Protein AF-A0A938NDZ4-F1 (afdb_monomer)

Sequence (142 aa):
MDLRRCLRSLVVLLVVPAFMSLVLVPDYALAQAAEGSATDACFQGKSDAQRNTSGIWFFAGCAGILGLLIAYTVAPTPPASSILGKSPEFVAAYTDCYRSEGKSAQGRKALIGCVVFSVIYVGIWAVVLLTVDDEVDDIYYY

Radius of gyration: 22.5 Å; Cα contacts (8 Å, |Δi|>4): 130; chains: 1; bounding box: 48×24×73 Å

Solvent-accessible surface area (backbone atoms only — not comparable to full-atom values): 7682 Å² total; per-residue (Å²): 135,58,70,66,57,54,52,52,53,51,48,54,68,51,51,52,58,52,53,52,51,64,71,59,50,60,73,74,58,57,81,72,64,83,76,76,89,67,58,74,39,30,52,50,17,33,56,49,20,57,72,68,50,65,72,63,31,24,62,34,0,51,65,35,70,65,25,29,51,48,28,59,65,53,73,53,78,81,63,68,83,84,47,64,93,55,55,73,69,46,44,51,44,16,50,54,32,18,27,56,40,19,18,52,48,26,26,50,34,4,47,53,21,26,51,54,43,50,51,52,53,52,51,52,53,50,52,52,52,58,57,50,55,58,59,55,56,64,64,74,77,112

Foldseek 3Di:
DDPVLVVLVVCLVPVLVVVLVVLPPVVVVVVPPPDDDDDPLLVVLLVQLLVPQDLVLLVLLLVPPRSLVCLLPDFDDDDPVVCPPDDPVSCVNSRVSNRVNNSVNSNSSSPNSNSVNVSVVVVVVSVVVSVVVVVVVVVVPD

Mean predicted aligned error: 11.03 Å

pLDDT: mean 77.58, std 13.75, range [42.22, 91.69]

Secondary structure (DSSP, 8-state):
--HHHHHHHHHHHHHHHHHHHHHHTHHHHTTS---S---HHHHHHHHHHHHH--THHHHHHHTTHHHHHHHHHSPPPPPHHHHTT--HHHHHHHHHHHHHHHHHHHHHHHHHHHHHHHHHHHHHHHHHHHHHHHHHHHHTT-

Structure (mmCIF, N/CA/C/O backbone):
data_AF-A0A938NDZ4-F1
#
_entry.id   AF-A0A938NDZ4-F1
#
loop_
_atom_site.group_PDB
_atom_site.id
_atom_site.type_symbol
_atom_site.label_atom_id
_atom_site.label_alt_id
_atom_site.label_comp_id
_atom_site.label_asym_id
_atom_site.label_entity_id
_atom_site.label_seq_id
_atom_site.pdbx_PDB_ins_code
_atom_site.Cartn_x
_atom_site.Cartn_y
_atom_site.Cartn_z
_atom_site.occupancy
_atom_site.B_iso_or_equiv
_atom_site.auth_seq_id
_atom_site.auth_comp_id
_atom_site.auth_asym_id
_atom_site.auth_atom_id
_atom_site.pdbx_PDB_model_num
ATOM 1 N N . MET A 1 1 ? 28.872 4.638 -30.721 1.00 53.88 1 MET A N 1
ATOM 2 C CA . MET A 1 1 ? 28.122 4.867 -29.464 1.00 53.88 1 MET A CA 1
ATOM 3 C C . MET A 1 1 ? 27.121 5.980 -29.705 1.00 53.88 1 MET A C 1
ATOM 5 O O . MET A 1 1 ? 27.527 7.120 -29.891 1.00 53.88 1 MET A O 1
ATOM 9 N N . ASP A 1 2 ? 25.837 5.640 -29.766 1.00 74.62 2 ASP A N 1
ATOM 10 C CA . ASP A 1 2 ? 24.768 6.594 -30.065 1.00 74.62 2 ASP A CA 1
ATOM 11 C C . ASP A 1 2 ? 24.463 7.466 -28.834 1.00 74.62 2 ASP A C 1
ATOM 13 O O . ASP A 1 2 ? 24.020 6.966 -27.797 1.00 74.62 2 ASP A O 1
ATOM 17 N N . LEU A 1 3 ? 24.693 8.783 -28.924 1.00 69.88 3 LEU A N 1
ATOM 18 C CA . LEU A 1 3 ? 24.460 9.748 -27.833 1.00 69.88 3 LEU A CA 1
ATOM 19 C C . LEU A 1 3 ? 23.022 9.663 -27.287 1.00 69.88 3 LEU A C 1
ATOM 21 O O . LEU A 1 3 ? 22.785 9.861 -26.095 1.00 69.88 3 LEU A O 1
ATOM 25 N N . ARG A 1 4 ? 22.065 9.301 -28.150 1.00 71.44 4 ARG A N 1
ATOM 26 C CA . ARG A 1 4 ? 20.658 9.086 -27.790 1.00 71.44 4 ARG A CA 1
ATOM 27 C C . ARG A 1 4 ? 20.437 7.819 -26.958 1.00 71.44 4 ARG A C 1
ATOM 29 O O . ARG A 1 4 ? 19.602 7.858 -26.056 1.00 71.44 4 ARG A O 1
ATOM 36 N N . ARG A 1 5 ? 21.196 6.738 -27.191 1.00 69.19 5 ARG A N 1
ATOM 37 C CA . ARG A 1 5 ? 21.178 5.533 -26.333 1.00 69.19 5 ARG A CA 1
ATOM 38 C C . ARG A 1 5 ? 21.738 5.846 -24.951 1.00 69.19 5 ARG A C 1
ATOM 40 O O . ARG A 1 5 ? 21.086 5.538 -23.957 1.00 69.19 5 ARG A O 1
ATOM 47 N N . CYS A 1 6 ? 22.871 6.551 -24.874 1.00 65.44 6 CYS A N 1
ATOM 48 C CA . CYS A 1 6 ? 23.436 6.973 -23.588 1.00 65.44 6 CYS A CA 1
ATOM 49 C C . CYS A 1 6 ? 22.474 7.870 -22.803 1.00 65.44 6 CYS A C 1
ATOM 51 O O . CYS A 1 6 ? 22.289 7.658 -21.609 1.00 65.44 6 CYS A O 1
ATOM 53 N N . LEU A 1 7 ? 21.826 8.834 -23.463 1.00 70.38 7 LEU A N 1
ATOM 54 C CA . LEU A 1 7 ? 20.879 9.733 -22.806 1.00 70.38 7 LEU A CA 1
ATOM 55 C C . LEU A 1 7 ? 19.644 8.979 -22.280 1.00 70.38 7 LEU A C 1
ATOM 57 O O . LEU A 1 7 ? 19.230 9.209 -21.147 1.00 70.38 7 LEU A O 1
ATOM 61 N N . ARG A 1 8 ? 19.090 8.037 -23.058 1.00 72.12 8 ARG A N 1
ATOM 62 C CA . ARG A 1 8 ? 17.953 7.195 -22.641 1.00 72.12 8 ARG A CA 1
ATOM 63 C C . ARG A 1 8 ? 18.310 6.283 -21.465 1.00 72.12 8 ARG A C 1
ATOM 65 O O . ARG A 1 8 ? 17.585 6.280 -20.472 1.00 72.12 8 ARG A O 1
ATOM 72 N N . SER A 1 9 ? 19.439 5.574 -21.529 1.00 67.12 9 SER A N 1
ATOM 73 C CA . SER A 1 9 ? 19.913 4.733 -20.419 1.00 67.12 9 SER A CA 1
ATOM 74 C C . SER A 1 9 ? 20.204 5.543 -19.159 1.00 67.12 9 SER A C 1
ATOM 76 O O . SER A 1 9 ? 19.856 5.106 -18.066 1.00 67.12 9 SER A O 1
ATOM 78 N N . LEU A 1 10 ? 20.800 6.731 -19.293 1.00 70.12 10 LEU A N 1
ATOM 79 C CA . LEU A 1 10 ? 21.142 7.586 -18.157 1.00 70.12 10 LEU A CA 1
ATOM 80 C C . LEU A 1 10 ? 19.893 8.166 -17.479 1.00 70.12 10 LEU A C 1
ATOM 82 O O . LEU A 1 10 ? 19.833 8.217 -16.254 1.00 70.12 10 LEU A O 1
ATOM 86 N N . VAL A 1 11 ? 18.862 8.526 -18.248 1.00 72.81 11 VAL A N 1
ATOM 87 C CA . VAL A 1 11 ? 17.569 8.960 -17.694 1.00 72.81 11 VAL A CA 1
ATOM 88 C C . VAL A 1 11 ? 16.887 7.823 -16.929 1.00 72.81 11 VAL A C 1
ATOM 90 O O . VAL A 1 11 ? 16.457 8.034 -15.798 1.00 72.81 11 VAL A O 1
ATOM 93 N N . VAL A 1 12 ? 16.833 6.607 -17.485 1.00 70.12 12 VAL A N 1
ATOM 94 C CA . VAL A 1 12 ? 16.227 5.449 -16.799 1.00 70.12 12 VAL A CA 1
ATOM 95 C C . VAL A 1 12 ? 16.995 5.096 -15.520 1.00 70.12 12 VAL A C 1
ATOM 97 O O . VAL A 1 12 ? 16.381 4.908 -14.472 1.00 70.12 12 VAL A O 1
ATOM 100 N N . LEU A 1 13 ? 18.331 5.079 -15.570 1.00 69.00 13 LEU A N 1
ATOM 101 C CA . LEU A 1 13 ? 19.185 4.751 -14.423 1.00 69.00 13 LEU A CA 1
ATOM 102 C C . LEU A 1 13 ? 19.149 5.791 -13.300 1.00 69.00 13 LEU A C 1
ATOM 104 O O . LEU A 1 13 ? 19.423 5.431 -12.162 1.00 69.00 13 LEU A O 1
ATOM 108 N N . LEU A 1 14 ? 18.827 7.056 -13.583 1.00 70.00 14 LEU A N 1
ATOM 109 C CA . LEU A 1 14 ? 18.775 8.108 -12.561 1.00 70.00 14 LEU A CA 1
ATOM 110 C C . LEU A 1 14 ? 17.362 8.348 -12.025 1.00 70.00 14 LEU A C 1
ATOM 112 O O . LEU A 1 14 ? 17.182 8.530 -10.822 1.00 70.00 14 LEU A O 1
ATOM 116 N N . VAL A 1 15 ? 16.346 8.327 -12.889 1.00 70.94 15 VAL A N 1
ATOM 117 C CA . VAL A 1 15 ? 14.973 8.694 -12.508 1.00 70.94 15 VAL A CA 1
ATOM 118 C C . VAL A 1 15 ? 14.282 7.573 -11.730 1.00 70.94 15 VAL A C 1
ATOM 120 O O . VAL A 1 15 ? 13.593 7.841 -10.747 1.00 70.94 15 VAL A O 1
ATOM 123 N N . VAL A 1 16 ? 14.501 6.314 -12.114 1.00 68.44 16 VAL A N 1
ATOM 124 C CA . VAL A 1 16 ? 13.880 5.147 -11.469 1.00 68.44 16 VAL A CA 1
ATOM 125 C C . VAL A 1 16 ? 14.303 4.977 -10.000 1.00 68.44 16 VAL A C 1
ATOM 127 O O . VAL A 1 16 ? 13.417 4.878 -9.146 1.00 68.44 16 VAL A O 1
ATOM 130 N N . PRO A 1 17 ? 15.604 4.982 -9.638 1.00 65.38 17 PRO A N 1
ATOM 131 C CA . PRO A 1 17 ? 16.003 4.853 -8.237 1.00 65.38 17 PRO A CA 1
ATOM 132 C C . PRO A 1 17 ? 15.677 6.100 -7.409 1.00 65.38 17 PRO A C 1
ATOM 134 O O . PRO A 1 17 ? 15.352 5.966 -6.229 1.00 65.38 17 PRO A O 1
ATOM 137 N N . ALA A 1 18 ? 15.698 7.301 -8.001 1.00 68.06 18 ALA A N 1
ATOM 138 C CA . ALA A 1 18 ? 15.268 8.521 -7.317 1.00 68.06 18 ALA A CA 1
ATOM 139 C C . ALA A 1 18 ? 13.775 8.466 -6.945 1.00 68.06 18 ALA A C 1
ATOM 141 O O . ALA A 1 18 ? 13.402 8.797 -5.819 1.00 68.06 18 ALA A O 1
ATOM 142 N N . PHE A 1 19 ? 12.927 7.970 -7.852 1.00 69.12 19 PHE A N 1
ATOM 143 C CA . PHE A 1 19 ? 11.495 7.804 -7.606 1.00 69.12 19 PHE A CA 1
ATOM 144 C C . PHE A 1 19 ? 11.198 6.676 -6.602 1.00 69.12 19 PHE A C 1
ATOM 146 O O . PHE A 1 19 ? 10.378 6.856 -5.704 1.00 69.12 19 PHE A O 1
ATOM 153 N N . MET A 1 20 ? 11.915 5.547 -6.679 1.00 66.00 20 MET A N 1
ATOM 154 C CA . MET A 1 20 ? 11.836 4.467 -5.679 1.00 66.00 20 MET A CA 1
ATOM 155 C C . MET A 1 20 ? 12.214 4.953 -4.281 1.00 66.00 20 MET A C 1
ATOM 157 O O . MET A 1 20 ? 11.529 4.639 -3.308 1.00 66.00 20 MET A O 1
ATOM 161 N N . SER A 1 21 ? 13.276 5.755 -4.186 1.00 65.50 21 SER A N 1
ATOM 162 C CA . SER A 1 21 ? 13.741 6.302 -2.913 1.00 65.50 21 SER A CA 1
ATOM 163 C C . SER A 1 21 ? 12.683 7.210 -2.293 1.00 65.50 21 SER A C 1
ATOM 165 O O . SER A 1 21 ? 12.406 7.063 -1.111 1.00 65.50 21 SER A O 1
ATOM 167 N N . LEU A 1 22 ? 12.025 8.064 -3.092 1.00 67.25 22 LEU A N 1
ATOM 168 C CA . LEU A 1 22 ? 10.950 8.965 -2.652 1.00 67.25 22 LEU A CA 1
ATOM 169 C C . LEU A 1 22 ? 9.747 8.219 -2.038 1.00 67.25 22 LEU A C 1
ATOM 171 O O . LEU A 1 22 ? 9.154 8.690 -1.070 1.00 67.25 22 LEU A O 1
ATOM 175 N N . VAL A 1 23 ? 9.398 7.051 -2.584 1.00 64.88 23 VAL A N 1
ATOM 176 C CA . VAL A 1 23 ? 8.233 6.253 -2.157 1.00 64.88 23 VAL A CA 1
ATOM 177 C C . VAL A 1 23 ? 8.523 5.414 -0.905 1.00 64.88 23 VAL A C 1
ATOM 179 O O . VAL A 1 23 ? 7.591 5.078 -0.178 1.00 64.88 23 VAL A O 1
ATOM 182 N N . LEU A 1 24 ? 9.796 5.115 -0.619 1.00 61.69 24 LEU A N 1
ATOM 183 C CA . LEU A 1 24 ? 10.242 4.368 0.569 1.00 61.69 24 LEU A CA 1
ATOM 184 C C . LEU A 1 24 ? 10.460 5.260 1.811 1.00 61.69 24 LEU A C 1
ATOM 186 O O . LEU A 1 24 ? 10.410 4.760 2.932 1.00 61.69 24 LEU A O 1
ATOM 190 N N . VAL A 1 25 ? 10.638 6.582 1.651 1.00 60.06 25 VAL A N 1
ATOM 191 C CA . VAL A 1 25 ? 10.832 7.528 2.777 1.00 60.06 25 VAL A CA 1
ATOM 192 C C . VAL A 1 25 ? 9.669 7.630 3.790 1.00 60.06 25 VAL A C 1
ATOM 194 O O . VAL A 1 25 ? 9.952 7.846 4.973 1.00 60.06 25 VAL A O 1
ATOM 197 N N . PRO A 1 26 ? 8.372 7.493 3.436 1.00 59.59 26 PRO A N 1
ATOM 198 C CA . PRO A 1 26 ? 7.302 7.775 4.390 1.00 59.59 26 PRO A CA 1
ATOM 199 C C . PRO A 1 26 ? 7.215 6.764 5.546 1.00 59.59 26 PRO A C 1
ATOM 201 O O . PRO A 1 26 ? 6.601 7.088 6.564 1.00 59.59 26 PRO A O 1
ATOM 204 N N . ASP A 1 27 ? 7.851 5.586 5.453 1.00 53.03 27 ASP A N 1
ATOM 205 C CA . ASP A 1 27 ? 7.907 4.623 6.566 1.00 53.03 27 ASP A CA 1
ATOM 206 C C . ASP A 1 27 ? 8.746 5.128 7.757 1.00 53.03 27 ASP A C 1
ATOM 208 O O . ASP A 1 27 ? 8.436 4.792 8.899 1.00 53.03 27 ASP A O 1
ATOM 212 N N . TYR A 1 28 ? 9.754 5.982 7.538 1.00 51.16 28 TYR A N 1
ATOM 213 C CA . TYR A 1 28 ? 10.604 6.493 8.628 1.00 51.16 28 TYR A CA 1
ATOM 214 C C . TYR A 1 28 ? 9.998 7.714 9.334 1.00 51.16 28 TYR A C 1
ATOM 216 O O . TYR A 1 28 ? 10.233 7.930 10.522 1.00 51.16 28 TYR A O 1
ATOM 224 N N . ALA A 1 29 ? 9.210 8.515 8.613 1.00 48.84 29 ALA A N 1
ATOM 225 C CA . ALA A 1 29 ? 8.660 9.772 9.123 1.00 48.84 29 ALA A CA 1
ATOM 226 C C . ALA A 1 29 ? 7.337 9.589 9.893 1.00 48.84 29 ALA A C 1
ATOM 228 O O . ALA A 1 29 ? 7.071 10.308 10.855 1.00 48.84 29 ALA A O 1
ATOM 229 N N . LEU A 1 30 ? 6.506 8.609 9.516 1.00 51.16 30 LEU A N 1
ATOM 230 C CA . LEU A 1 30 ? 5.163 8.439 10.094 1.00 51.16 30 LEU A CA 1
ATOM 231 C C . LEU A 1 30 ? 5.127 7.669 11.420 1.00 51.16 30 LEU A C 1
ATOM 233 O O . LEU A 1 30 ? 4.095 7.675 12.085 1.00 51.16 30 LEU A O 1
ATOM 237 N N . ALA A 1 31 ? 6.242 7.080 11.861 1.00 49.12 31 ALA A N 1
ATOM 238 C CA . ALA A 1 31 ? 6.351 6.580 13.232 1.00 49.12 31 ALA A CA 1
ATOM 239 C C . ALA A 1 31 ? 6.274 7.714 14.279 1.00 49.12 31 ALA A C 1
ATOM 241 O O . ALA A 1 31 ? 5.991 7.446 15.443 1.00 49.12 31 ALA A O 1
ATOM 242 N N . GLN A 1 32 ? 6.509 8.971 13.875 1.00 45.91 32 GLN A N 1
ATOM 243 C CA . GLN A 1 32 ? 6.574 10.120 14.786 1.00 45.91 32 GLN A CA 1
ATOM 244 C C . GLN A 1 32 ? 5.377 11.075 14.675 1.00 45.91 32 GLN A C 1
ATOM 246 O O . GLN A 1 32 ? 5.169 11.885 15.569 1.00 45.91 32 GLN A O 1
ATOM 251 N N . ALA A 1 33 ? 4.541 10.958 13.638 1.00 44.78 33 ALA A N 1
ATOM 252 C CA . ALA A 1 33 ? 3.409 11.863 13.405 1.00 44.78 33 ALA A CA 1
ATOM 253 C C . ALA A 1 33 ? 2.085 11.379 14.030 1.00 44.78 33 ALA A C 1
ATOM 255 O O . ALA A 1 33 ? 1.001 11.698 13.540 1.00 44.78 33 ALA A O 1
ATOM 256 N N . ALA A 1 34 ? 2.144 10.621 15.130 1.00 48.34 34 ALA A N 1
ATOM 257 C CA . ALA A 1 34 ? 0.980 10.371 15.979 1.00 48.34 34 ALA A CA 1
ATOM 258 C C . ALA A 1 34 ? 0.646 11.626 16.812 1.00 48.34 34 ALA A C 1
ATOM 260 O O . ALA A 1 34 ? 0.567 11.573 18.035 1.00 48.34 34 ALA A O 1
ATOM 261 N N . GLU A 1 35 ? 0.459 12.768 16.153 1.00 52.34 35 GLU A N 1
ATOM 262 C CA . GLU A 1 35 ? -0.083 13.969 16.778 1.00 52.34 35 GLU A CA 1
ATOM 263 C C . GLU A 1 35 ? -1.605 13.982 16.615 1.00 52.34 35 GLU A C 1
ATOM 265 O O . GLU A 1 35 ? -2.138 13.827 15.515 1.00 52.34 35 GLU A O 1
ATOM 270 N N . GLY A 1 36 ? -2.314 14.144 17.734 1.00 42.22 36 GLY A N 1
ATOM 271 C CA . GLY A 1 36 ? -3.755 14.393 17.748 1.00 42.22 36 GLY A CA 1
ATOM 272 C C . GLY A 1 36 ? -4.503 13.604 18.819 1.00 42.22 36 GLY A C 1
ATOM 273 O O . GLY A 1 36 ? -5.033 12.534 18.534 1.00 42.22 36 GLY A O 1
ATOM 274 N N . SER A 1 37 ? -4.522 14.157 20.040 1.00 52.16 37 SER A N 1
ATOM 275 C CA . SER A 1 37 ? -5.487 13.914 21.131 1.00 52.16 37 SER A CA 1
ATOM 276 C C . SER A 1 37 ? -6.030 12.480 21.263 1.00 52.16 37 SER A C 1
ATOM 278 O O . SER A 1 37 ? -7.118 12.173 20.776 1.00 52.16 37 SER A O 1
ATOM 280 N N . ALA A 1 38 ? -5.308 11.598 21.955 1.00 49.44 38 ALA A N 1
ATOM 281 C CA . ALA A 1 38 ? -5.749 10.220 22.147 1.00 49.44 38 ALA A CA 1
ATOM 282 C C . ALA A 1 38 ? -6.301 9.984 23.559 1.00 49.44 38 ALA A C 1
ATOM 284 O O . ALA A 1 38 ? -5.577 10.044 24.551 1.00 49.44 38 ALA A O 1
ATOM 285 N N . THR A 1 39 ? -7.579 9.621 23.633 1.00 66.62 39 THR A N 1
ATOM 286 C CA . THR A 1 39 ? -8.017 8.618 24.606 1.00 66.62 39 THR A CA 1
ATOM 287 C C . THR A 1 39 ? -7.260 7.313 24.317 1.00 66.62 39 THR A C 1
ATOM 289 O O . THR A 1 39 ? -6.967 7.008 23.158 1.00 66.62 39 THR A O 1
ATOM 292 N N . ASP A 1 40 ? -6.943 6.529 25.349 1.00 80.38 40 ASP A N 1
ATOM 293 C CA . ASP A 1 40 ? -6.159 5.278 25.253 1.00 80.38 40 ASP A CA 1
ATOM 294 C C . ASP A 1 40 ? -6.695 4.308 24.163 1.00 80.38 40 ASP A C 1
ATOM 296 O O . ASP A 1 40 ? -5.940 3.629 23.467 1.00 80.38 40 ASP A O 1
ATOM 300 N N . ALA A 1 41 ? -8.011 4.346 23.910 1.00 84.62 41 ALA A N 1
ATOM 301 C CA . ALA A 1 41 ? -8.700 3.595 22.857 1.00 84.62 41 ALA A CA 1
ATOM 302 C C . ALA A 1 41 ? -8.218 3.912 21.428 1.00 84.62 41 ALA A C 1
ATOM 304 O O . ALA A 1 41 ? -7.987 2.999 20.635 1.00 84.62 41 ALA A O 1
ATOM 305 N N . CYS A 1 42 ? -8.059 5.193 21.079 1.00 87.31 42 CYS A N 1
ATOM 306 C CA . CYS A 1 42 ? -7.679 5.583 19.719 1.00 87.31 42 CYS A CA 1
ATOM 307 C C . CYS A 1 42 ? -6.219 5.226 19.422 1.00 87.31 42 CYS A C 1
ATOM 309 O O . CYS A 1 42 ? -5.899 4.752 18.331 1.00 87.31 42 CYS A O 1
ATOM 311 N N . PHE A 1 43 ? -5.336 5.415 20.407 1.00 87.31 43 PHE A N 1
ATOM 312 C CA . PHE A 1 43 ? -3.926 5.062 20.272 1.00 87.31 43 PHE A CA 1
ATOM 313 C C . PHE A 1 43 ? -3.744 3.554 20.045 1.00 87.31 43 PHE A C 1
ATOM 315 O O . PHE A 1 43 ? -3.054 3.154 19.103 1.00 87.31 43 PHE A O 1
ATOM 322 N N . GLN A 1 44 ? -4.432 2.720 20.834 1.00 88.06 44 GLN A N 1
ATOM 323 C CA . GLN A 1 44 ? -4.447 1.267 20.627 1.00 88.06 44 GLN A CA 1
ATOM 324 C C . GLN A 1 44 ? -5.014 0.897 19.250 1.00 88.06 44 GLN A C 1
ATOM 326 O O . GLN A 1 44 ? -4.396 0.117 18.529 1.00 88.06 44 GLN A O 1
ATOM 331 N N . GLY A 1 45 ? -6.123 1.523 18.836 1.00 88.69 45 GLY A N 1
ATOM 332 C CA . GLY A 1 45 ? -6.733 1.288 17.525 1.00 88.69 45 GLY A CA 1
ATOM 333 C C . GLY A 1 45 ? -5.7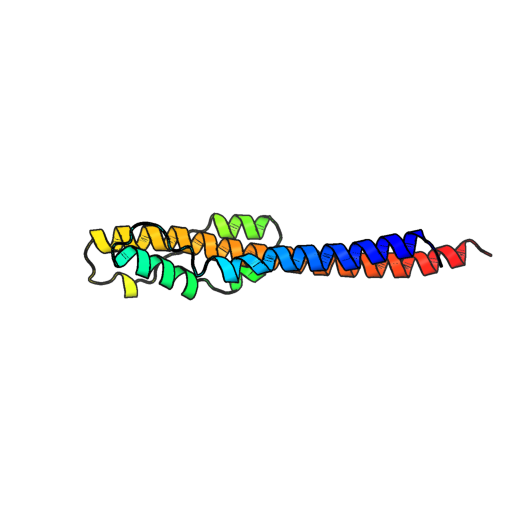74 1.540 16.359 1.00 88.69 45 GLY A C 1
ATOM 334 O O . GLY A 1 45 ? -5.668 0.706 15.460 1.00 88.69 45 GLY A O 1
ATOM 335 N N . LYS A 1 46 ? -5.018 2.645 16.387 1.00 90.56 46 LYS A N 1
ATOM 336 C CA . LYS A 1 46 ? -4.010 2.943 15.353 1.00 90.56 46 LYS A CA 1
ATOM 337 C C . LYS A 1 46 ? -2.874 1.917 15.344 1.00 90.56 46 LYS A C 1
ATOM 339 O O . LYS A 1 46 ? -2.514 1.403 14.286 1.00 90.56 46 LYS A O 1
ATOM 344 N N . SER A 1 47 ? -2.324 1.598 16.518 1.00 88.00 47 SER A N 1
ATOM 345 C CA . SER A 1 47 ? -1.199 0.659 16.629 1.00 88.00 47 SER A CA 1
ATOM 346 C C . SER A 1 47 ? -1.571 -0.743 16.136 1.00 88.00 47 SER A C 1
ATOM 348 O O . SER A 1 47 ? -0.836 -1.353 15.354 1.00 88.00 47 SER A O 1
ATOM 350 N N . ASP A 1 48 ? -2.750 -1.231 16.522 1.00 89.19 48 ASP A N 1
ATOM 351 C CA . ASP A 1 48 ? -3.244 -2.541 16.101 1.00 89.19 48 ASP A CA 1
ATOM 352 C C . ASP A 1 48 ? -3.551 -2.582 14.601 1.00 89.19 48 ASP A C 1
ATOM 354 O O . ASP A 1 48 ? -3.293 -3.595 13.947 1.00 89.19 48 ASP A O 1
ATOM 358 N N . ALA A 1 49 ? -4.065 -1.490 14.027 1.00 89.62 49 ALA A N 1
ATOM 359 C CA . ALA A 1 49 ? -4.335 -1.407 12.595 1.00 89.62 49 ALA A CA 1
ATOM 360 C C . ALA A 1 49 ? -3.055 -1.551 11.762 1.00 89.62 49 ALA A C 1
ATOM 362 O O . ALA A 1 49 ? -3.032 -2.305 10.785 1.00 89.62 49 ALA A O 1
ATOM 363 N N . GLN A 1 50 ? -1.965 -0.899 12.174 1.00 88.44 50 GLN A N 1
ATOM 364 C CA . GLN A 1 50 ? -0.673 -1.032 11.498 1.00 88.44 50 GLN A CA 1
ATOM 365 C C . GLN A 1 50 ? -0.131 -2.464 11.581 1.00 88.44 50 GLN A C 1
ATOM 367 O O . GLN A 1 50 ? 0.311 -3.019 10.573 1.00 88.44 50 GLN A O 1
ATOM 372 N N . ARG A 1 51 ? -0.216 -3.092 12.760 1.00 86.62 51 ARG A N 1
ATOM 373 C CA . ARG A 1 51 ? 0.274 -4.463 12.987 1.00 86.62 51 ARG A CA 1
ATOM 374 C C . ARG A 1 51 ? -0.540 -5.519 12.248 1.00 86.62 51 ARG A C 1
ATOM 376 O O . ARG A 1 51 ? 0.028 -6.484 11.747 1.00 86.62 51 ARG A O 1
ATOM 383 N N . ASN A 1 52 ? -1.854 -5.334 12.165 1.00 88.56 52 ASN A N 1
ATOM 384 C CA . ASN A 1 52 ? -2.756 -6.301 11.543 1.00 88.56 52 ASN A CA 1
ATOM 385 C C . ASN A 1 52 ? -2.921 -6.091 10.028 1.00 88.56 52 ASN A C 1
ATOM 387 O O . ASN A 1 52 ? -3.589 -6.875 9.353 1.00 88.56 52 ASN A O 1
ATOM 391 N N . THR A 1 53 ? -2.329 -5.036 9.461 1.00 88.50 53 THR A N 1
ATOM 392 C CA . THR A 1 53 ? -2.355 -4.831 8.012 1.00 88.50 53 THR A CA 1
ATOM 393 C C . THR A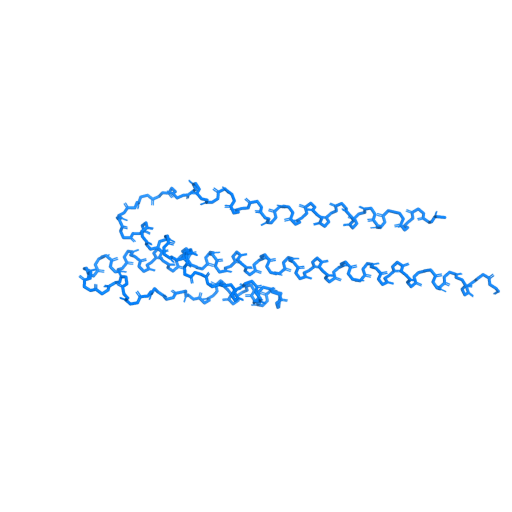 1 53 ? -1.526 -5.921 7.336 1.00 88.50 53 THR A C 1
ATOM 395 O O . THR A 1 53 ? -0.299 -5.952 7.441 1.00 88.50 53 THR A O 1
ATOM 398 N N . SER A 1 54 ? -2.181 -6.808 6.592 1.00 88.94 54 SER A N 1
ATOM 399 C CA . SER A 1 54 ? -1.531 -7.937 5.922 1.00 88.94 54 SER A CA 1
ATOM 400 C C . SER A 1 54 ? -0.645 -7.509 4.743 1.00 88.94 54 SER A C 1
ATOM 402 O O . SER A 1 54 ? -0.717 -6.388 4.238 1.00 88.94 54 SER A O 1
ATOM 404 N N . GLY A 1 55 ? 0.242 -8.404 4.300 1.00 86.44 55 GLY A N 1
ATOM 405 C CA . GLY A 1 55 ? 1.093 -8.183 3.125 1.00 86.44 55 GLY A CA 1
ATOM 406 C C . GLY A 1 55 ? 0.352 -8.270 1.787 1.00 86.44 55 GLY A C 1
ATOM 407 O O . GLY A 1 55 ? 0.894 -7.844 0.775 1.00 86.44 55 GLY A O 1
ATOM 408 N N . ILE A 1 56 ? -0.891 -8.770 1.758 1.00 89.75 56 ILE A N 1
ATOM 409 C CA . ILE A 1 56 ? -1.654 -8.945 0.509 1.00 89.75 56 ILE A CA 1
ATOM 410 C C . ILE A 1 56 ? -1.855 -7.628 -0.241 1.00 89.75 56 ILE A C 1
ATOM 412 O O . ILE A 1 56 ? -1.884 -7.614 -1.465 1.00 89.75 56 ILE A O 1
ATOM 416 N N . TRP A 1 57 ? -1.927 -6.515 0.490 1.00 91.12 57 TRP A N 1
ATOM 417 C CA . TRP A 1 57 ? -2.113 -5.187 -0.079 1.00 91.12 57 TRP A CA 1
ATOM 418 C C . TRP A 1 57 ? -0.941 -4.766 -0.960 1.00 91.12 57 TRP A C 1
ATOM 420 O O . TRP A 1 57 ? -1.164 -4.104 -1.962 1.00 91.12 57 TRP A O 1
ATOM 430 N N . PHE A 1 58 ? 0.276 -5.238 -0.671 1.00 89.75 58 PHE A N 1
ATOM 431 C CA . PHE A 1 58 ? 1.411 -5.076 -1.580 1.00 89.75 58 PHE A CA 1
ATOM 432 C C . PHE A 1 58 ? 1.142 -5.747 -2.932 1.00 89.75 58 PHE A C 1
ATOM 434 O O . PHE A 1 58 ? 1.244 -5.106 -3.972 1.00 89.75 58 PHE A O 1
ATOM 441 N N . PHE A 1 59 ? 0.713 -7.009 -2.924 1.00 89.31 59 PHE A N 1
ATOM 442 C CA . PHE A 1 59 ? 0.401 -7.736 -4.157 1.00 89.31 59 PHE A CA 1
ATOM 443 C C . PHE A 1 59 ? -0.823 -7.175 -4.881 1.00 89.31 59 PHE A C 1
ATOM 445 O O . PHE A 1 59 ? -0.838 -7.149 -6.109 1.00 89.31 59 PHE A O 1
ATOM 452 N N . ALA A 1 60 ? -1.817 -6.674 -4.144 1.00 90.31 60 ALA A N 1
ATOM 453 C CA . ALA A 1 60 ? -2.927 -5.933 -4.732 1.00 90.31 60 ALA A CA 1
ATOM 454 C C . ALA A 1 60 ? -2.398 -4.720 -5.511 1.00 90.31 60 ALA A C 1
ATOM 456 O O . ALA A 1 60 ? -2.782 -4.516 -6.656 1.00 90.31 60 ALA A O 1
ATOM 457 N N . GLY A 1 61 ? -1.439 -3.986 -4.943 1.00 85.94 61 GLY A N 1
ATOM 458 C CA . GLY A 1 61 ? -0.727 -2.898 -5.611 1.00 85.94 61 GLY A CA 1
ATOM 459 C C . GLY A 1 61 ? -0.106 -3.262 -6.959 1.00 85.94 61 GLY A C 1
ATOM 460 O O . GLY A 1 61 ? -0.140 -2.456 -7.885 1.00 85.94 61 GLY A O 1
ATOM 461 N N . CYS A 1 62 ? 0.403 -4.486 -7.116 1.00 87.12 62 CYS A N 1
ATOM 462 C CA . CYS A 1 62 ? 0.966 -4.955 -8.387 1.00 87.12 62 CYS A CA 1
ATOM 463 C C . CYS A 1 62 ? -0.075 -5.045 -9.517 1.00 87.12 62 CYS A C 1
ATOM 465 O O . CYS A 1 62 ? 0.301 -5.025 -10.684 1.00 87.12 62 CYS A O 1
ATOM 467 N N . ALA A 1 63 ? -1.375 -5.089 -9.202 1.00 88.88 63 ALA A N 1
ATOM 468 C CA . ALA A 1 63 ? -2.448 -4.968 -10.193 1.00 88.88 63 ALA A CA 1
ATOM 469 C C . ALA A 1 63 ? -2.661 -3.514 -10.679 1.00 88.88 63 ALA A C 1
ATOM 471 O O . ALA A 1 63 ? -3.610 -3.227 -11.412 1.00 88.88 63 ALA A O 1
ATOM 472 N N . GLY A 1 64 ? -1.801 -2.581 -10.260 1.00 82.88 64 GLY A N 1
ATOM 473 C CA . GLY A 1 64 ? -1.822 -1.179 -10.651 1.00 82.88 64 GLY A CA 1
ATOM 474 C C . GLY A 1 64 ? -2.885 -0.365 -9.913 1.00 82.88 64 GLY A C 1
ATOM 475 O O . GLY A 1 64 ? -3.226 -0.628 -8.757 1.00 82.88 64 GLY A O 1
ATOM 476 N N . ILE A 1 65 ? -3.427 0.646 -10.600 1.00 84.94 65 ILE A N 1
ATOM 477 C CA . ILE A 1 65 ? -4.348 1.640 -10.018 1.00 84.94 65 ILE A CA 1
ATOM 478 C C . ILE A 1 65 ? -5.599 0.981 -9.419 1.00 84.94 65 ILE A C 1
ATOM 480 O O . ILE A 1 65 ? -6.069 1.410 -8.368 1.00 84.94 65 ILE A O 1
ATOM 484 N N . LEU A 1 66 ? -6.121 -0.084 -10.037 1.00 88.00 66 LEU A N 1
ATOM 485 C CA . LEU A 1 66 ? -7.296 -0.793 -9.521 1.00 88.00 66 LEU A CA 1
ATOM 486 C C . LEU A 1 66 ? -7.030 -1.413 -8.145 1.00 88.00 66 LEU A C 1
ATOM 488 O O . LEU A 1 66 ? -7.852 -1.279 -7.242 1.00 88.00 66 LEU A O 1
ATOM 492 N N . GLY A 1 67 ? -5.866 -2.034 -7.954 1.00 84.88 67 GLY A N 1
ATOM 493 C CA . GLY A 1 67 ? -5.482 -2.599 -6.663 1.00 84.88 67 GLY A CA 1
ATOM 494 C C . GLY A 1 67 ? -5.269 -1.540 -5.584 1.00 84.88 67 GLY A C 1
ATOM 495 O O . GLY A 1 67 ? -5.660 -1.740 -4.433 1.00 84.88 67 GLY A O 1
ATOM 496 N N . LEU A 1 68 ? -4.735 -0.378 -5.970 1.00 87.06 68 LEU A N 1
ATOM 497 C CA . LEU A 1 68 ? -4.614 0.779 -5.085 1.00 87.06 68 LEU A CA 1
ATOM 498 C C . LEU A 1 68 ? -5.990 1.311 -4.653 1.00 87.06 68 LEU A C 1
ATOM 500 O O . LEU A 1 68 ? -6.213 1.550 -3.468 1.00 87.06 68 LEU A O 1
ATOM 504 N N . LEU A 1 69 ? -6.938 1.449 -5.586 1.00 88.69 69 LEU A N 1
ATOM 505 C CA . LEU A 1 69 ? -8.306 1.887 -5.284 1.00 88.69 69 LEU A CA 1
ATOM 506 C C . LEU A 1 69 ? -9.023 0.913 -4.342 1.00 88.69 69 LEU A C 1
ATOM 508 O O . LEU A 1 69 ? -9.691 1.341 -3.398 1.00 88.69 69 LEU A O 1
ATOM 512 N N . ILE A 1 70 ? -8.857 -0.396 -4.552 1.00 89.38 70 ILE A N 1
ATOM 513 C CA . ILE A 1 70 ? -9.421 -1.418 -3.660 1.00 89.38 70 ILE A CA 1
ATOM 514 C C . ILE A 1 70 ? -8.846 -1.261 -2.241 1.00 89.38 70 ILE A C 1
ATOM 516 O O . ILE A 1 70 ? -9.602 -1.282 -1.271 1.00 89.38 70 ILE A O 1
ATOM 520 N N . ALA A 1 71 ? -7.542 -1.003 -2.108 1.00 88.44 71 ALA A N 1
ATOM 521 C CA . ALA A 1 71 ? -6.890 -0.821 -0.810 1.00 88.44 71 ALA A CA 1
ATOM 522 C C . ALA A 1 71 ? -7.397 0.399 -0.011 1.00 88.44 71 ALA A C 1
ATOM 524 O O . ALA A 1 71 ? -7.408 0.362 1.216 1.00 88.44 71 ALA A O 1
ATOM 525 N N . TYR A 1 72 ? -7.848 1.471 -0.674 1.00 84.62 72 TYR A N 1
ATOM 526 C CA . TYR A 1 72 ? -8.415 2.649 0.008 1.00 84.62 72 TYR A CA 1
ATOM 527 C C . TYR A 1 72 ? -9.926 2.552 0.274 1.00 84.62 72 TYR A C 1
ATOM 529 O O . TYR A 1 72 ? -10.461 3.254 1.141 1.00 84.62 72 TYR A O 1
ATOM 537 N N . THR A 1 73 ? -10.634 1.696 -0.463 1.00 89.44 73 THR A N 1
ATOM 538 C CA . THR A 1 73 ? -12.092 1.546 -0.346 1.00 89.44 73 THR A CA 1
ATOM 539 C C . THR A 1 73 ? -12.488 0.488 0.679 1.00 89.44 73 THR A C 1
ATOM 541 O O . THR A 1 73 ? -13.428 0.711 1.447 1.00 89.44 73 THR A O 1
ATOM 544 N N . VAL A 1 74 ? -11.750 -0.622 0.761 1.00 89.44 74 VAL A N 1
ATOM 545 C CA . VAL A 1 74 ? -12.015 -1.692 1.728 1.00 89.44 74 VAL A CA 1
ATOM 546 C C . VAL A 1 74 ? -11.679 -1.214 3.140 1.00 89.44 74 VAL A C 1
ATOM 548 O O . VAL A 1 74 ? -10.544 -0.887 3.471 1.00 89.44 74 VAL A O 1
ATOM 551 N N . ALA A 1 75 ? -12.693 -1.151 4.004 1.00 88.19 75 ALA A N 1
ATOM 552 C CA . ALA A 1 75 ? -12.492 -0.784 5.398 1.00 88.19 75 ALA A CA 1
ATOM 553 C C . ALA A 1 75 ? -11.953 -1.988 6.196 1.00 88.19 75 ALA A C 1
ATOM 555 O O . ALA A 1 75 ? -12.601 -3.037 6.204 1.00 88.19 75 ALA A O 1
ATOM 556 N N . PRO A 1 76 ? -10.821 -1.850 6.911 1.00 87.38 76 PRO A N 1
ATOM 557 C CA . PRO A 1 76 ? -10.342 -2.898 7.797 1.00 87.38 76 PRO A CA 1
ATOM 558 C C . PRO A 1 76 ? -11.304 -3.108 8.966 1.00 87.38 76 PRO A C 1
ATOM 560 O O . PRO A 1 76 ? -11.850 -2.155 9.530 1.00 87.38 76 PRO A O 1
ATOM 563 N N . THR A 1 77 ? -11.494 -4.368 9.342 1.00 88.12 77 THR A N 1
ATOM 564 C CA . THR A 1 77 ? -12.297 -4.759 10.502 1.00 88.12 77 THR A CA 1
ATOM 565 C C . THR A 1 77 ? -11.388 -5.047 11.694 1.00 88.12 77 THR A C 1
ATOM 567 O O . THR A 1 77 ? -10.475 -5.868 11.554 1.00 88.12 77 THR A O 1
ATOM 570 N N . PRO A 1 78 ? -11.616 -4.412 12.856 1.00 88.12 78 PRO A N 1
ATOM 571 C CA . PRO A 1 78 ? -10.854 -4.715 14.058 1.00 88.12 78 PRO A CA 1
ATOM 572 C C . PRO A 1 78 ? -11.105 -6.154 14.541 1.00 88.12 78 PRO A C 1
ATOM 574 O O . PRO A 1 78 ? -12.202 -6.685 14.344 1.00 88.12 78 PRO A O 1
ATOM 577 N N . PRO A 1 79 ? -10.113 -6.801 15.176 1.00 86.25 79 PRO A N 1
ATOM 578 C CA . PRO A 1 79 ? -10.285 -8.137 15.732 1.00 86.25 79 PRO A CA 1
ATOM 579 C C . PRO A 1 79 ? -11.254 -8.111 16.921 1.00 86.25 79 PRO A C 1
ATOM 581 O O . PRO A 1 79 ? -11.169 -7.253 17.791 1.00 86.25 79 PRO A O 1
ATOM 5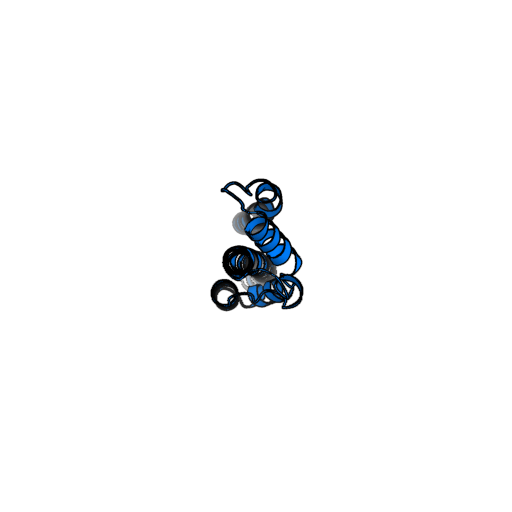84 N N . ALA A 1 80 ? -12.160 -9.089 17.004 1.00 86.19 80 ALA A N 1
ATOM 585 C CA . ALA A 1 80 ? -13.159 -9.135 18.079 1.00 86.19 80 ALA A CA 1
ATOM 586 C C . ALA A 1 80 ? -12.530 -9.190 19.487 1.00 86.19 80 ALA A C 1
ATOM 588 O O . ALA A 1 80 ? -13.104 -8.675 20.443 1.00 86.19 80 ALA A O 1
ATOM 589 N N . SER A 1 81 ? -11.331 -9.766 19.615 1.00 86.25 81 SER A N 1
ATOM 590 C CA . SER A 1 81 ? -10.595 -9.871 20.879 1.00 86.25 81 SER A CA 1
ATOM 591 C C . SER A 1 81 ? -10.174 -8.525 21.475 1.00 86.25 81 SER A C 1
ATOM 593 O O . SER A 1 81 ? -10.023 -8.448 22.691 1.00 86.25 81 SER A O 1
ATOM 595 N N . SER A 1 82 ? -9.998 -7.469 20.672 1.00 82.94 82 SER A N 1
ATOM 596 C CA . SER A 1 82 ? -9.573 -6.155 21.180 1.00 82.94 82 SER A CA 1
ATOM 597 C C . SER A 1 82 ? -10.728 -5.300 21.712 1.00 82.94 82 SER A C 1
ATOM 599 O O . SER A 1 82 ? -10.501 -4.355 22.468 1.00 82.94 82 SER A O 1
ATOM 601 N N . ILE A 1 83 ? -11.970 -5.655 21.368 1.00 88.00 83 ILE A N 1
ATOM 602 C CA . ILE A 1 83 ? -13.185 -4.905 21.726 1.00 88.00 83 ILE A CA 1
ATOM 603 C C . ILE A 1 83 ? -14.131 -5.669 22.665 1.00 88.00 83 ILE A C 1
ATOM 605 O O . ILE A 1 83 ? -15.045 -5.072 23.234 1.00 88.00 83 ILE A O 1
ATOM 609 N N . LEU A 1 84 ? -13.918 -6.972 22.874 1.00 88.12 84 LEU A N 1
ATOM 610 C CA . LEU A 1 84 ? -14.762 -7.788 23.746 1.00 88.12 84 LEU A CA 1
ATOM 611 C C . LEU A 1 84 ? -14.673 -7.317 25.211 1.00 88.12 84 LEU A C 1
ATOM 613 O O . LEU A 1 84 ? -13.589 -7.219 25.781 1.00 88.12 84 LEU A O 1
ATOM 617 N N . GLY A 1 85 ? -15.824 -7.031 25.828 1.00 86.50 85 GLY A N 1
ATOM 618 C CA . GLY A 1 85 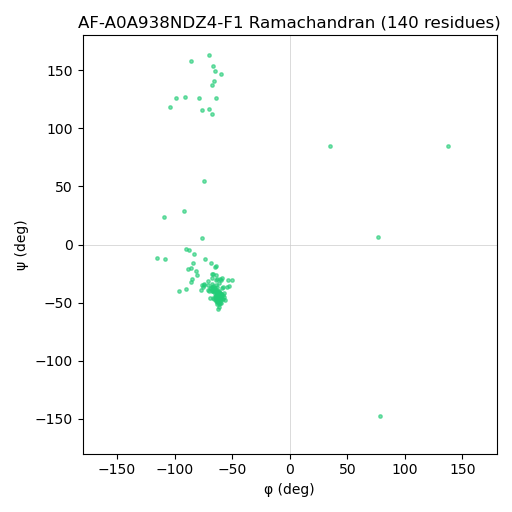? -15.910 -6.592 27.229 1.00 86.50 85 GLY A CA 1
ATOM 619 C C . GLY A 1 85 ? -15.520 -5.129 27.483 1.00 86.50 85 GLY A C 1
ATOM 620 O O . GLY A 1 85 ? -15.454 -4.715 28.639 1.00 86.50 85 GLY A O 1
ATOM 621 N N . LYS A 1 86 ? -15.263 -4.338 26.432 1.00 88.00 86 LYS A N 1
ATOM 622 C CA . LYS A 1 86 ? -15.005 -2.893 26.533 1.00 88.00 86 LYS A CA 1
ATOM 623 C C . LYS A 1 86 ? -16.311 -2.092 26.525 1.00 88.00 86 LYS A C 1
ATOM 625 O O . LYS A 1 86 ? -17.338 -2.576 26.051 1.00 88.00 86 LYS A O 1
ATOM 630 N N . SER A 1 87 ? -16.273 -0.863 27.048 1.00 90.19 87 SER A N 1
ATOM 631 C CA . SER A 1 87 ? -17.446 0.018 27.025 1.00 90.19 87 SER A CA 1
ATOM 632 C C . SER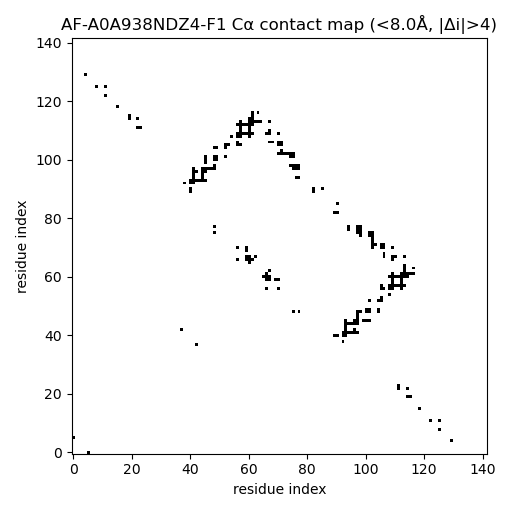 A 1 87 ? -17.797 0.436 25.588 1.00 90.19 87 SER A C 1
ATOM 634 O O . SER A 1 87 ? -16.902 0.492 24.735 1.00 90.19 87 SER A O 1
ATOM 636 N N . PRO A 1 88 ? -19.067 0.760 25.293 1.00 86.56 88 PRO A N 1
ATOM 637 C CA . PRO A 1 88 ? -19.482 1.206 23.962 1.00 86.56 88 PRO A CA 1
ATOM 638 C C . PRO A 1 88 ? -18.682 2.412 23.444 1.00 86.56 88 PRO A C 1
ATOM 640 O O . PRO A 1 88 ? -18.339 2.467 22.264 1.00 86.56 88 PRO A O 1
ATOM 643 N N . GLU A 1 89 ? -18.319 3.343 24.329 1.00 86.44 89 GLU A N 1
ATOM 644 C CA . GLU A 1 89 ? -17.522 4.529 24.001 1.00 86.44 89 GLU A CA 1
ATOM 645 C C . GLU A 1 89 ? -16.095 4.152 23.589 1.00 86.44 89 GLU A C 1
ATOM 647 O O . GLU A 1 89 ? -15.552 4.714 22.636 1.00 86.44 89 GLU A O 1
ATOM 652 N N . PHE A 1 90 ? -15.495 3.167 24.268 1.00 87.94 90 PHE A N 1
ATOM 653 C CA . PHE A 1 90 ? -14.183 2.641 23.898 1.00 87.94 90 PHE A CA 1
ATOM 654 C C . PHE A 1 90 ? -14.235 1.985 22.518 1.00 87.94 90 PHE A C 1
ATOM 656 O O . PHE A 1 90 ? -13.373 2.244 21.683 1.00 87.94 90 PHE A O 1
ATOM 663 N N . VAL A 1 91 ? -15.250 1.154 22.264 1.00 89.06 91 VAL A N 1
ATOM 664 C CA . VAL A 1 91 ? -15.390 0.428 20.992 1.00 89.06 91 VAL A CA 1
ATOM 665 C C . VAL A 1 91 ? -15.561 1.392 19.819 1.00 89.06 91 VAL A C 1
ATOM 667 O O . VAL A 1 91 ? -14.942 1.175 18.776 1.00 89.06 91 VAL A O 1
ATOM 670 N N . ALA A 1 92 ? -16.339 2.464 19.986 1.00 88.88 92 ALA A N 1
ATOM 671 C CA . ALA A 1 92 ? -16.519 3.487 18.959 1.00 88.88 92 ALA A CA 1
ATOM 672 C C . ALA A 1 92 ? -15.193 4.195 18.631 1.00 88.88 92 ALA A C 1
ATOM 674 O O . ALA A 1 92 ? -14.726 4.138 17.493 1.00 88.88 92 ALA A O 1
ATOM 675 N N . ALA A 1 93 ? -14.531 4.763 19.647 1.00 88.44 93 ALA A N 1
ATOM 676 C CA . ALA A 1 93 ? -13.268 5.478 19.465 1.00 88.44 93 ALA A CA 1
ATOM 677 C C . ALA A 1 93 ? -12.152 4.576 18.903 1.00 88.44 93 ALA A C 1
ATOM 679 O O . ALA A 1 93 ? -11.393 4.989 18.025 1.00 88.44 93 ALA A O 1
ATOM 680 N N . TYR A 1 94 ? -12.067 3.328 19.376 1.00 89.12 94 TYR A N 1
ATOM 681 C CA . TYR A 1 94 ? -11.112 2.340 18.876 1.00 89.12 94 TYR A CA 1
ATOM 682 C C . TYR A 1 94 ? -11.376 2.002 17.404 1.00 89.12 94 TYR A C 1
ATOM 684 O O . TYR A 1 94 ? -10.456 2.039 16.588 1.00 89.12 94 TYR A O 1
ATOM 692 N N . THR A 1 95 ? -12.628 1.700 17.043 1.00 90.88 95 THR A N 1
ATOM 693 C CA . THR A 1 95 ? -12.993 1.251 15.689 1.00 90.88 95 THR A CA 1
ATOM 694 C C . THR A 1 95 ? -12.786 2.343 14.644 1.00 90.88 95 THR A C 1
ATOM 696 O O . THR A 1 95 ? -12.296 2.050 13.550 1.00 90.88 95 THR A O 1
ATOM 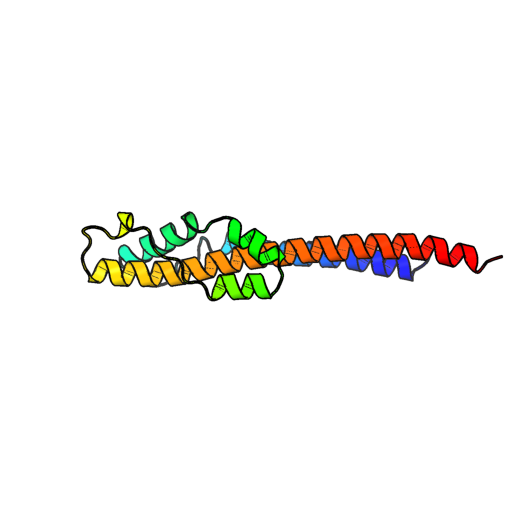699 N N . ASP A 1 96 ? -13.112 3.593 14.973 1.00 90.81 96 ASP A N 1
ATOM 700 C CA . ASP A 1 96 ? -12.937 4.725 14.060 1.00 90.81 96 ASP A CA 1
ATOM 701 C C . ASP A 1 96 ? -11.454 4.977 13.769 1.00 90.81 96 ASP A C 1
ATOM 703 O O . ASP A 1 96 ? -11.045 5.059 12.603 1.00 90.81 96 ASP A O 1
ATOM 707 N N . CYS A 1 97 ? -10.623 5.000 14.816 1.00 90.19 97 CYS A N 1
ATOM 708 C CA . CYS A 1 97 ? -9.179 5.154 14.663 1.00 90.19 97 CYS A CA 1
ATOM 709 C C . CYS A 1 97 ? -8.541 3.955 13.943 1.00 90.19 97 CYS A C 1
ATOM 711 O O . CYS A 1 97 ? -7.692 4.153 13.071 1.00 90.19 97 CYS A O 1
ATOM 713 N N . TYR A 1 98 ? -8.992 2.728 14.229 1.00 91.69 98 TYR A N 1
ATOM 714 C CA . TYR A 1 98 ? -8.523 1.510 13.562 1.00 91.69 98 TYR A CA 1
ATOM 715 C C . TYR A 1 98 ? -8.829 1.518 12.060 1.00 91.69 98 TYR A C 1
ATOM 717 O O . TYR A 1 98 ? -7.967 1.205 11.238 1.00 91.69 98 TYR A O 1
ATOM 725 N N . ARG A 1 99 ? -10.055 1.896 11.671 1.00 90.88 99 ARG A N 1
ATOM 726 C CA . ARG A 1 99 ? -10.455 1.965 10.257 1.00 90.88 99 ARG A CA 1
ATOM 727 C C . ARG A 1 99 ? -9.667 3.010 9.488 1.00 90.88 99 ARG A C 1
ATOM 729 O O . ARG A 1 99 ? -9.248 2.732 8.366 1.00 90.88 99 ARG A O 1
ATOM 736 N N . SER A 1 100 ? -9.502 4.192 10.073 1.00 89.31 100 SER A N 1
ATOM 737 C CA . SER A 1 100 ? -8.770 5.292 9.448 1.00 89.31 100 SER A CA 1
ATOM 738 C C . SER A 1 100 ? -7.313 4.902 9.185 1.00 89.31 100 SER A C 1
ATOM 740 O O . SER A 1 100 ? -6.855 4.911 8.040 1.00 89.31 100 SER A O 1
ATOM 742 N N . GLU A 1 101 ? -6.616 4.449 10.229 1.00 89.94 101 GLU A N 1
ATOM 743 C CA . GLU A 1 101 ? -5.204 4.076 10.132 1.00 89.94 101 GLU A CA 1
ATOM 744 C C . GLU A 1 101 ? -5.003 2.836 9.259 1.00 89.94 101 GLU A C 1
ATOM 746 O O . GLU A 1 101 ? -4.094 2.785 8.432 1.00 89.94 101 GLU A O 1
ATOM 751 N N . GLY A 1 102 ? -5.892 1.849 9.376 1.00 90.12 102 GLY A N 1
ATOM 752 C CA . GLY A 1 102 ? -5.805 0.634 8.585 1.00 90.12 102 GLY A CA 1
ATOM 753 C C . GLY A 1 102 ? -5.961 0.905 7.088 1.00 90.12 102 GLY A C 1
ATOM 754 O O . GLY A 1 102 ? -5.194 0.353 6.308 1.00 90.12 102 GLY A O 1
ATOM 755 N N . LYS A 1 103 ? -6.877 1.788 6.660 1.00 90.06 103 LYS A N 1
ATOM 756 C CA . LYS A 1 103 ? -6.980 2.182 5.239 1.00 90.06 103 LYS A CA 1
ATOM 757 C C . LYS A 1 103 ? -5.697 2.838 4.738 1.00 90.06 103 LYS A C 1
ATOM 759 O O . LYS A 1 103 ? -5.233 2.526 3.645 1.00 90.06 103 LYS A O 1
ATOM 764 N N . SER A 1 104 ? -5.108 3.717 5.549 1.00 87.81 104 SER A N 1
ATOM 765 C CA . SER A 1 104 ? -3.831 4.361 5.230 1.00 87.81 104 SER A CA 1
ATOM 766 C C . SER A 1 104 ? -2.709 3.329 5.060 1.00 87.81 104 SER A C 1
ATOM 768 O O . SER A 1 104 ? -1.996 3.336 4.056 1.00 87.81 104 SER A O 1
ATOM 770 N N . ALA A 1 105 ? -2.603 2.376 5.988 1.00 89.19 105 ALA A N 1
ATOM 771 C CA . ALA A 1 105 ? -1.601 1.317 5.940 1.00 89.19 105 ALA A CA 1
ATOM 772 C C . ALA A 1 105 ? -1.785 0.377 4.732 1.00 89.19 105 ALA A C 1
ATOM 774 O O . ALA A 1 105 ? -0.807 0.038 4.062 1.00 89.19 105 ALA A O 1
ATOM 775 N N . GLN A 1 106 ? -3.023 -0.019 4.414 1.00 91.44 106 GLN A N 1
ATOM 776 C CA . GLN A 1 106 ? -3.342 -0.823 3.226 1.00 91.44 106 GLN A CA 1
ATOM 777 C C . GLN A 1 106 ? -2.976 -0.085 1.940 1.00 91.44 106 GLN A C 1
ATOM 779 O O . GLN A 1 106 ? -2.245 -0.620 1.103 1.00 91.44 106 GLN A O 1
ATOM 784 N N . GLY A 1 107 ? -3.438 1.161 1.816 1.00 88.25 107 GLY A N 1
ATOM 785 C CA . GLY A 1 107 ? -3.158 2.028 0.680 1.00 88.25 107 GLY A CA 1
ATOM 786 C C . GLY A 1 107 ? -1.663 2.233 0.461 1.00 88.25 107 GLY A C 1
ATOM 787 O O . GLY A 1 107 ? -1.190 2.117 -0.667 1.00 88.25 107 GLY A O 1
ATOM 788 N N . ARG A 1 108 ? -0.887 2.425 1.536 1.00 85.69 108 ARG A N 1
ATOM 789 C CA . ARG A 1 108 ? 0.576 2.543 1.455 1.00 85.69 108 ARG A CA 1
ATOM 790 C C . ARG A 1 108 ? 1.230 1.265 0.940 1.00 85.69 108 ARG A C 1
ATOM 792 O O . ARG A 1 108 ? 2.048 1.334 0.028 1.00 85.69 108 ARG A O 1
ATOM 799 N N . LYS A 1 109 ? 0.855 0.094 1.465 1.00 87.62 109 LYS A N 1
ATOM 800 C CA . LYS A 1 109 ? 1.389 -1.185 0.965 1.00 87.62 109 LYS A CA 1
ATOM 801 C C . LYS A 1 109 ? 1.063 -1.390 -0.514 1.00 87.62 109 LYS A C 1
ATOM 803 O O . LYS A 1 109 ? 1.947 -1.779 -1.273 1.00 87.62 109 LYS A O 1
ATOM 808 N N . ALA A 1 110 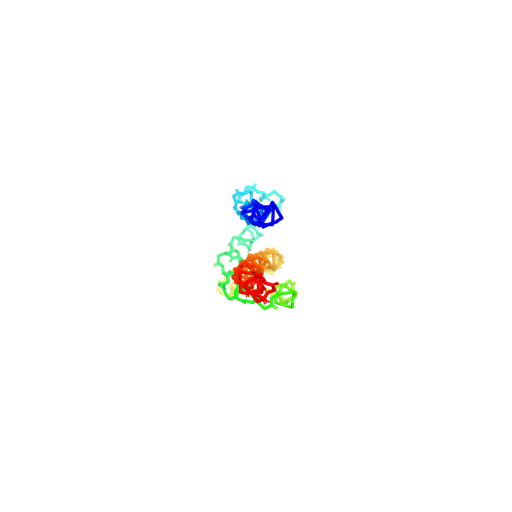? -0.162 -1.074 -0.931 1.00 90.44 110 ALA A N 1
ATOM 809 C CA . ALA A 1 110 ? -0.560 -1.133 -2.335 1.00 90.44 110 ALA A CA 1
ATOM 810 C C . ALA A 1 110 ? 0.193 -0.124 -3.210 1.00 90.44 110 ALA A C 1
ATOM 812 O O . ALA A 1 110 ? 0.594 -0.458 -4.321 1.00 90.44 110 ALA A O 1
ATOM 813 N N . LEU A 1 111 ? 0.468 1.080 -2.709 1.00 87.88 111 LEU A N 1
ATOM 814 C CA . LEU A 1 111 ? 1.279 2.060 -3.426 1.00 87.88 111 LEU A CA 1
ATOM 815 C C . LEU A 1 111 ? 2.694 1.526 -3.668 1.00 87.88 111 LEU A C 1
ATOM 817 O O . LEU A 1 111 ? 3.179 1.577 -4.796 1.00 87.88 111 LEU A O 1
ATOM 821 N N . ILE A 1 112 ? 3.326 0.959 -2.636 1.00 86.25 112 ILE A N 1
ATOM 822 C CA . ILE A 1 112 ? 4.661 0.357 -2.748 1.00 86.25 112 ILE A CA 1
ATOM 823 C C . ILE A 1 112 ? 4.646 -0.756 -3.807 1.00 86.25 112 ILE A C 1
ATOM 825 O O . ILE A 1 112 ? 5.495 -0.761 -4.694 1.00 86.25 112 ILE A O 1
ATOM 829 N N . GLY A 1 113 ? 3.655 -1.653 -3.774 1.00 83.00 113 GLY A N 1
ATOM 830 C CA . GLY A 1 113 ? 3.505 -2.705 -4.785 1.00 83.00 113 GLY A CA 1
ATOM 831 C C . GLY A 1 113 ? 3.324 -2.172 -6.208 1.00 83.00 113 GLY A C 1
ATOM 832 O O . GLY A 1 113 ? 3.978 -2.646 -7.137 1.00 83.00 113 GLY A O 1
ATOM 833 N N . CYS A 1 114 ? 2.501 -1.136 -6.380 1.00 89.00 114 CYS A N 1
ATOM 834 C CA . CYS A 1 114 ? 2.271 -0.484 -7.671 1.00 89.00 114 CYS A CA 1
ATOM 835 C C . CYS A 1 114 ? 3.560 0.116 -8.243 1.00 89.00 114 CYS A C 1
ATOM 837 O O . CYS A 1 114 ? 3.846 -0.027 -9.435 1.00 89.00 114 CYS A O 1
ATOM 839 N N . VAL A 1 115 ? 4.356 0.770 -7.396 1.00 85.81 115 VAL A N 1
ATOM 840 C CA . VAL A 1 115 ? 5.624 1.379 -7.806 1.00 85.81 115 VAL A CA 1
ATOM 841 C C . VAL A 1 115 ? 6.649 0.303 -8.150 1.00 85.81 115 VAL A C 1
ATOM 843 O O . VAL A 1 115 ? 7.245 0.373 -9.222 1.00 85.81 115 VAL A O 1
ATOM 846 N N . VAL A 1 116 ? 6.795 -0.734 -7.319 1.00 86.00 116 VAL A N 1
ATOM 847 C CA . VAL A 1 116 ? 7.698 -1.865 -7.597 1.00 86.00 116 VAL A CA 1
ATOM 848 C C . VAL A 1 116 ? 7.362 -2.518 -8.938 1.00 86.00 116 VAL A C 1
ATOM 850 O O . VAL A 1 116 ? 8.251 -2.708 -9.767 1.00 86.00 116 VAL A O 1
ATOM 853 N N . PHE A 1 117 ? 6.084 -2.812 -9.187 1.00 85.75 117 PHE A N 1
ATOM 854 C CA . PHE A 1 117 ? 5.651 -3.401 -10.453 1.00 85.75 117 PHE A CA 1
ATOM 855 C C . PHE A 1 117 ? 5.951 -2.488 -11.649 1.00 85.75 117 PHE A C 1
ATOM 857 O O . PHE A 1 117 ? 6.498 -2.944 -12.652 1.00 85.75 117 PHE A O 1
ATOM 864 N N . SER A 1 118 ? 5.659 -1.189 -11.525 1.00 83.31 118 SER A N 1
ATOM 865 C CA . SER A 1 118 ? 5.919 -0.206 -12.585 1.00 83.31 118 SER A CA 1
ATOM 866 C C . S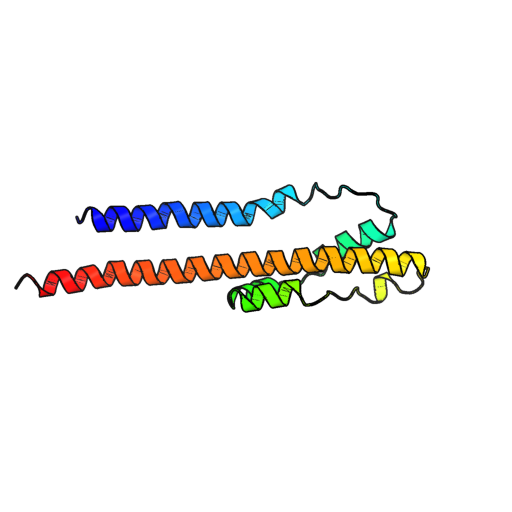ER A 1 118 ? 7.406 -0.120 -12.931 1.00 83.31 118 SER A C 1
ATOM 868 O O . SER A 1 118 ? 7.769 -0.079 -14.105 1.00 83.31 118 SER A O 1
ATOM 870 N N . VAL A 1 119 ? 8.276 -0.147 -11.919 1.00 83.25 119 VAL A N 1
ATOM 871 C CA . VAL A 1 119 ? 9.731 -0.115 -12.099 1.00 83.25 119 VAL A CA 1
ATOM 872 C C . VAL A 1 119 ? 10.238 -1.359 -12.819 1.00 83.25 119 VAL A C 1
ATOM 874 O O . VAL A 1 119 ? 11.017 -1.235 -13.762 1.00 83.25 119 VAL A O 1
ATOM 877 N N . ILE A 1 120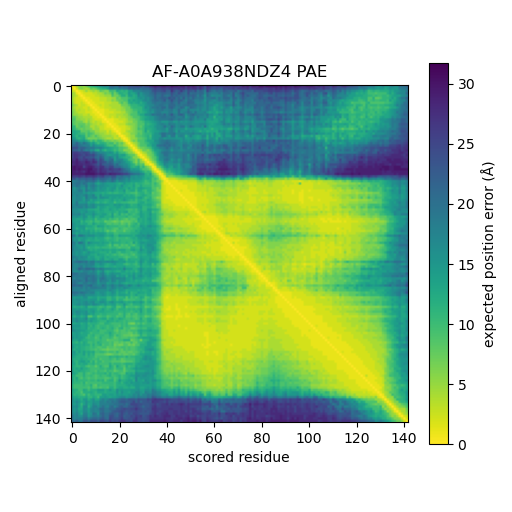 ? 9.774 -2.545 -12.422 1.00 84.44 120 ILE A N 1
ATOM 878 C CA . ILE A 1 120 ? 10.148 -3.801 -13.084 1.00 84.44 120 ILE A CA 1
ATOM 879 C C . ILE A 1 120 ? 9.682 -3.789 -14.543 1.00 84.44 120 ILE A C 1
ATOM 881 O O . ILE A 1 120 ? 10.464 -4.095 -15.440 1.00 84.44 120 ILE A O 1
ATOM 885 N N . TYR A 1 121 ? 8.435 -3.383 -14.790 1.00 82.06 121 TYR A N 1
ATOM 886 C CA . TYR A 1 121 ? 7.865 -3.316 -16.132 1.00 82.06 121 TYR A CA 1
ATOM 887 C C . TYR A 1 121 ? 8.661 -2.374 -17.047 1.00 82.06 121 TYR A C 1
ATOM 889 O O . TYR A 1 121 ? 9.074 -2.773 -18.135 1.00 82.06 121 TYR A O 1
ATOM 897 N N . VAL A 1 122 ? 8.939 -1.147 -16.591 1.00 82.94 122 VAL A N 1
ATOM 898 C CA . VAL A 1 122 ? 9.744 -0.172 -17.346 1.00 82.94 122 VAL A CA 1
ATOM 899 C C . VAL A 1 122 ? 11.171 -0.676 -17.556 1.00 82.94 122 VAL A C 1
ATOM 901 O O . VAL A 1 122 ? 11.701 -0.530 -18.653 1.00 82.94 122 VAL A O 1
ATOM 904 N N . GLY A 1 123 ? 11.783 -1.296 -16.544 1.00 80.25 123 GLY A N 1
ATOM 905 C CA . GLY A 1 123 ? 13.127 -1.864 -16.645 1.00 80.25 123 GLY A CA 1
ATOM 906 C C . GLY A 1 123 ? 13.228 -2.944 -17.723 1.00 80.25 123 GLY A C 1
ATOM 907 O O . GLY A 1 123 ? 14.137 -2.897 -18.547 1.00 80.25 123 GLY A O 1
ATOM 908 N N . ILE A 1 124 ? 12.265 -3.870 -17.770 1.00 82.00 124 ILE A N 1
ATOM 909 C CA . ILE A 1 124 ? 12.212 -4.924 -18.795 1.00 82.00 124 ILE A CA 1
ATOM 910 C C . ILE A 1 124 ? 12.053 -4.313 -20.190 1.00 82.00 124 ILE A C 1
ATOM 912 O O . ILE A 1 124 ? 12.822 -4.641 -21.091 1.00 82.00 124 ILE A O 1
ATOM 916 N N . TRP A 1 125 ? 11.103 -3.392 -20.374 1.00 78.69 125 TRP A N 1
ATOM 917 C CA . TRP A 1 125 ? 10.892 -2.746 -21.673 1.00 78.69 125 TRP A CA 1
ATOM 918 C C . TRP A 1 125 ? 12.085 -1.903 -22.122 1.00 78.69 125 TRP A C 1
ATOM 920 O O . TRP A 1 125 ? 12.396 -1.882 -23.310 1.00 78.69 125 TRP A O 1
ATOM 930 N N . ALA A 1 126 ? 12.784 -1.250 -21.194 1.00 79.81 126 ALA A N 1
ATOM 931 C CA . ALA A 1 126 ? 14.014 -0.533 -21.503 1.00 79.81 126 ALA A CA 1
ATOM 932 C C . ALA A 1 126 ? 15.103 -1.486 -22.013 1.00 79.81 126 ALA A C 1
ATOM 934 O O . ALA A 1 126 ? 15.732 -1.179 -23.019 1.00 79.81 126 ALA A O 1
ATOM 935 N N . VAL A 1 127 ? 15.294 -2.649 -21.377 1.00 80.31 127 VAL A N 1
ATOM 936 C CA . VAL A 1 127 ? 16.250 -3.666 -21.852 1.00 80.31 127 VAL A CA 1
ATOM 937 C C . VAL A 1 127 ? 15.878 -4.149 -23.252 1.00 80.31 127 VAL A C 1
ATOM 939 O O . VAL A 1 127 ? 16.733 -4.126 -24.128 1.00 80.31 127 VAL A O 1
ATOM 942 N N . VAL A 1 128 ? 14.611 -4.507 -23.483 1.00 79.44 128 VAL A N 1
ATOM 943 C CA . VAL A 1 128 ? 14.140 -4.979 -24.798 1.00 79.44 128 VAL A CA 1
ATOM 944 C C . VAL A 1 128 ? 14.375 -3.932 -25.886 1.00 79.44 128 VAL A C 1
ATOM 946 O O . VAL A 1 128 ? 14.899 -4.260 -26.946 1.00 79.44 128 VAL A O 1
ATOM 949 N N . LEU A 1 129 ? 14.027 -2.667 -25.636 1.00 74.50 129 LEU A N 1
ATOM 950 C CA . LEU A 1 129 ? 14.244 -1.594 -26.610 1.00 74.50 129 LEU A CA 1
ATOM 951 C C . LEU A 1 129 ? 15.732 -1.363 -26.890 1.00 74.50 129 LEU A C 1
ATOM 953 O O . LEU A 1 129 ? 16.102 -1.157 -28.040 1.00 74.50 129 LEU A O 1
ATOM 957 N N . LEU A 1 130 ? 16.586 -1.436 -25.863 1.00 72.56 130 LEU A N 1
ATOM 958 C CA . LEU A 1 130 ? 18.031 -1.293 -26.038 1.00 72.56 130 LEU A CA 1
ATOM 959 C C . LEU A 1 130 ? 18.628 -2.439 -26.861 1.00 72.56 130 LEU A C 1
ATOM 961 O O . LEU A 1 130 ? 19.485 -2.169 -27.692 1.00 72.56 130 LEU A O 1
ATOM 965 N N . THR A 1 131 ? 18.166 -3.680 -26.669 1.00 71.38 131 THR A N 1
ATOM 966 C CA . THR A 1 131 ? 18.662 -4.841 -27.426 1.00 71.38 131 THR A CA 1
ATOM 967 C C . THR A 1 131 ? 18.121 -4.908 -28.852 1.00 71.38 131 THR A C 1
ATOM 969 O O . THR A 1 131 ? 18.826 -5.347 -29.748 1.00 71.38 131 THR A O 1
ATOM 972 N N . VAL A 1 132 ? 16.872 -4.488 -29.083 1.00 69.31 132 VAL A N 1
ATOM 973 C CA . VAL A 1 132 ? 16.257 -4.524 -30.425 1.00 69.31 132 VAL A CA 1
ATOM 974 C C . VAL A 1 132 ? 16.819 -3.425 -31.324 1.00 69.31 132 VAL A C 1
ATOM 976 O O . VAL A 1 132 ? 17.002 -3.651 -32.517 1.00 69.31 132 VAL A O 1
ATOM 979 N N . ASP A 1 133 ? 17.135 -2.251 -30.770 1.00 59.53 133 ASP A N 1
ATOM 980 C CA . ASP A 1 133 ? 17.791 -1.193 -31.541 1.00 59.53 133 ASP A CA 1
ATOM 981 C C . ASP A 1 133 ? 19.165 -1.662 -32.090 1.00 59.53 133 ASP A C 1
ATOM 983 O O . ASP A 1 133 ? 19.561 -1.210 -33.161 1.00 59.53 133 ASP A O 1
ATOM 987 N N . ASP A 1 134 ? 19.878 -2.576 -31.410 1.00 58.03 134 ASP A N 1
ATOM 988 C CA . ASP A 1 134 ? 21.144 -3.145 -31.912 1.00 58.03 134 ASP A CA 1
ATOM 989 C C . ASP A 1 134 ? 20.936 -4.018 -33.170 1.00 58.03 134 ASP A C 1
ATOM 991 O O . ASP A 1 134 ? 21.740 -3.955 -34.095 1.00 58.03 134 ASP A O 1
ATOM 995 N N . GLU A 1 135 ? 19.842 -4.785 -33.244 1.00 57.78 135 GLU A N 1
ATOM 996 C CA . GLU A 1 135 ? 19.533 -5.660 -34.391 1.00 57.78 135 GLU A CA 1
ATOM 997 C C . GLU A 1 135 ? 19.049 -4.885 -35.626 1.00 57.78 135 GLU A C 1
ATOM 999 O O . GLU A 1 135 ? 19.323 -5.279 -36.759 1.00 57.78 135 GLU A O 1
ATOM 1004 N N . VAL A 1 136 ? 18.316 -3.784 -35.433 1.00 57.44 136 VAL A N 1
ATOM 1005 C CA . VAL A 1 136 ? 17.757 -3.006 -36.551 1.00 57.44 136 VAL A CA 1
ATOM 1006 C C . VAL A 1 136 ? 18.833 -2.178 -37.255 1.00 57.44 136 VAL A C 1
ATOM 1008 O O . VAL A 1 136 ? 18.799 -2.080 -38.481 1.00 57.44 136 VAL A O 1
ATOM 1011 N N . ASP A 1 137 ? 19.807 -1.625 -36.525 1.00 55.88 137 ASP A N 1
ATOM 1012 C CA . ASP A 1 137 ? 20.914 -0.888 -37.149 1.00 55.88 137 ASP A CA 1
ATOM 1013 C C . ASP A 1 137 ? 21.771 -1.801 -38.048 1.00 55.88 137 ASP A C 1
ATOM 1015 O O . ASP A 1 137 ? 22.157 -1.381 -39.137 1.00 55.88 137 ASP A O 1
ATOM 1019 N N . ASP A 1 138 ? 21.996 -3.067 -37.680 1.00 57.34 138 ASP A N 1
ATOM 1020 C CA . ASP A 1 138 ? 22.790 -4.002 -38.497 1.00 57.34 138 ASP A CA 1
ATOM 1021 C C . ASP A 1 138 ? 22.122 -4.367 -39.843 1.00 57.34 138 ASP A C 1
ATOM 1023 O O . ASP A 1 138 ? 22.813 -4.687 -40.813 1.00 57.34 138 ASP A O 1
ATOM 1027 N N . ILE A 1 139 ? 20.789 -4.279 -39.953 1.00 58.72 139 ILE A N 1
ATOM 1028 C CA . ILE A 1 139 ? 20.045 -4.623 -41.181 1.00 58.72 139 ILE A CA 1
ATOM 1029 C C . ILE A 1 139 ? 20.079 -3.491 -42.224 1.00 58.72 139 ILE A C 1
ATOM 1031 O O . ILE A 1 139 ? 19.974 -3.757 -43.420 1.00 58.72 139 ILE A O 1
ATOM 1035 N N . TYR A 1 140 ? 20.242 -2.230 -41.811 1.00 56.00 140 TYR A N 1
ATOM 1036 C CA . TYR A 1 140 ? 20.218 -1.075 -42.725 1.00 56.00 140 TYR A CA 1
ATOM 1037 C C . TYR A 1 140 ? 21.591 -0.683 -43.300 1.00 56.00 140 TYR A C 1
ATOM 1039 O O . TYR A 1 140 ? 21.659 0.215 -44.141 1.00 56.00 140 TYR A O 1
ATOM 1047 N N . TYR A 1 141 ? 22.672 -1.346 -42.878 1.00 53.47 141 TYR A N 1
ATOM 1048 C CA . TYR A 1 141 ? 24.048 -1.073 -43.319 1.00 53.47 141 TYR A CA 1
ATOM 1049 C C . TYR A 1 141 ? 24.652 -2.159 -44.237 1.00 53.47 141 TYR A C 1
ATOM 1051 O O . TYR A 1 141 ? 25.877 -2.244 -44.353 1.00 53.47 141 TYR A O 1
ATOM 1059 N N . TYR A 1 142 ? 23.814 -2.938 -44.932 1.00 50.53 142 TYR A N 1
ATOM 1060 C CA . TYR A 1 142 ? 24.207 -3.783 -46.073 1.00 50.53 142 TYR A CA 1
ATOM 1061 C C . TYR A 1 142 ? 23.484 -3.383 -47.361 1.00 50.53 142 TYR A C 1
ATOM 1063 O O . TYR A 1 142 ? 22.260 -3.129 -47.306 1.00 50.53 142 TYR A O 1
#